Protein AF-A0A933C7S7-F1 (afdb_monomer)

Solvent-accessible surface area (backbone atoms only — not comparable to full-atom values): 8646 Å² total; per-residue (Å²): 134,89,86,82,92,78,88,88,79,88,79,90,74,80,92,66,70,63,64,61,54,51,51,51,52,52,50,52,51,53,57,56,59,66,69,71,74,75,74,76,72,81,80,53,40,56,30,44,67,48,78,43,87,49,101,72,34,36,41,37,33,45,39,28,86,48,70,56,51,89,76,57,46,77,46,73,85,45,54,35,31,44,34,37,40,34,45,54,54,70,60,28,54,69,54,38,68,68,59,82,50,100,56,39,80,46,59,49,76,49,81,53,94,60,31,29,35,42,36,40,30,38,76,56,57,49,72,49,72,47,80,46,86,47,95,78,31,42,32,45,36,31,43,37,29,95

Sequence (146 aa):
MPLNCRQPSEAKGGTIATSRVALIVAFIASLLVSCSLFSTALRFEPVALAVEERRNGFLVELLTDAAIADGAGTMIARPHWLIVTVPDTLLDTTGVATFRSPIVDSTEVHRFETVTQFSLRFTKAISSAEILRTRNNKGLTISVFF

Radius of gyration: 32.8 Å; Cα contacts (8 Å, |Δi|>4): 253; chains: 1; bounding box: 113×34×55 Å

pLDDT: mean 75.33, std 19.24, range [32.97, 95.88]

Foldseek 3Di:
DDDDDDDDDDDPDDPPVVPVVVVVVVVVVVVVVVVPPPPPPLDQWEWAWDWADDPFAIKIKTATQDQFDPDWDWDDPDQFKIKIKTFDQSHDCVNVQVDDDPFWPHWDWDGDPGIIIIITGGPGGWPDKDWDDDDPRRIIMMGTGD

Secondary structure (DSSP, 8-state):
-PPPP----------SHHHHHHHHHHHHHHHHHTTSS------PEEEEEEEEEETTEEEEEEEESSPPPTT-EEEEEETTEEEEEEE-S-EE-HHHHT--BTTEEEEEEEE-SSEEEEEEEESS---EEEEEPPTTSSEEEEEEE-

Nearest PDB structures (foldseek):
  5ds1-assembly2_C  TM=6.795E-01  e=1.492E-02  Pisum sativum
  5ds1-assembly1_A-2  TM=6.689E-01  e=1.492E-02  Pisum sativum
  1gme-assembly1_A  TM=4.506E-01  e=1.146E-02  Triticum aestivum
  5e6i-assembly3_M  TM=2.280E-01  e=1.015E+00  Homo sapiens
  8qyn-assembly1_Q  TM=4.630E-01  e=4.686E+00  Homo sapiens

Mean predicted aligned error: 14.74 Å

Structure (mmCIF, N/CA/C/O backbone):
data_AF-A0A933C7S7-F1
#
_entry.id   AF-A0A933C7S7-F1
#
loop_
_atom_site.group_PDB
_atom_site.id
_atom_site.type_symbol
_atom_site.label_atom_id
_atom_site.label_alt_id
_atom_site.label_comp_id
_atom_site.label_asym_id
_atom_site.label_entity_id
_atom_site.label_seq_id
_atom_site.pdbx_PDB_ins_code
_atom_site.Cartn_x
_atom_site.Cartn_y
_atom_site.Cartn_z
_atom_si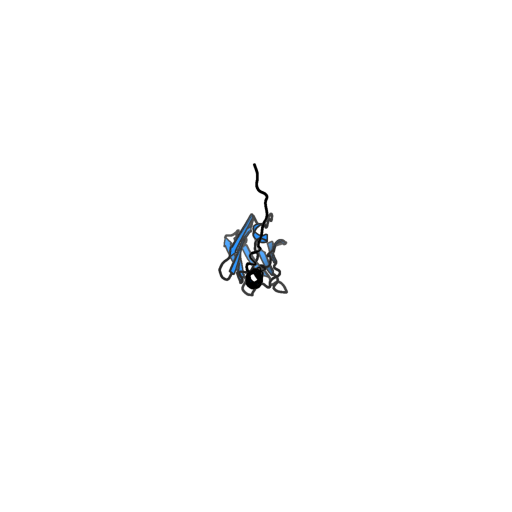te.occupancy
_atom_site.B_iso_or_equiv
_atom_site.auth_seq_id
_atom_site.auth_comp_id
_atom_site.auth_asym_id
_atom_site.auth_atom_id
_atom_site.pd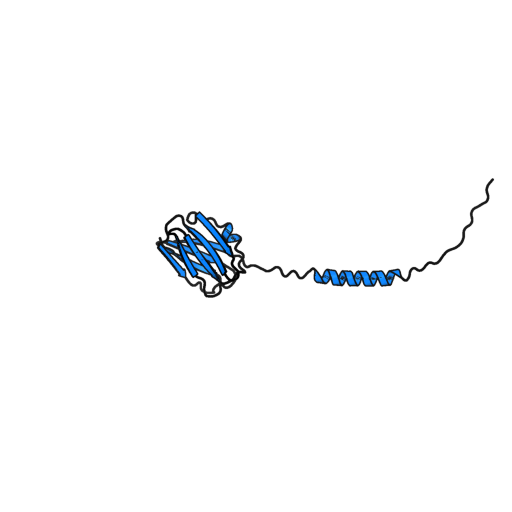bx_PDB_model_num
ATOM 1 N N . MET A 1 1 ? 96.434 20.452 -24.096 1.00 33.00 1 MET A N 1
ATOM 2 C CA . MET A 1 1 ? 95.594 21.676 -24.098 1.00 33.00 1 MET A CA 1
ATOM 3 C C . MET A 1 1 ? 94.862 21.751 -25.439 1.00 33.00 1 MET A C 1
ATOM 5 O O . MET A 1 1 ? 95.410 21.231 -26.401 1.00 33.00 1 MET A O 1
ATOM 9 N N . PRO A 1 2 ? 93.596 22.199 -25.470 1.00 40.75 2 PRO A N 1
ATOM 10 C CA . PRO A 1 2 ? 92.461 21.420 -25.985 1.00 40.75 2 PRO A CA 1
ATOM 11 C C . PRO A 1 2 ? 92.234 21.528 -27.500 1.00 40.75 2 PRO A C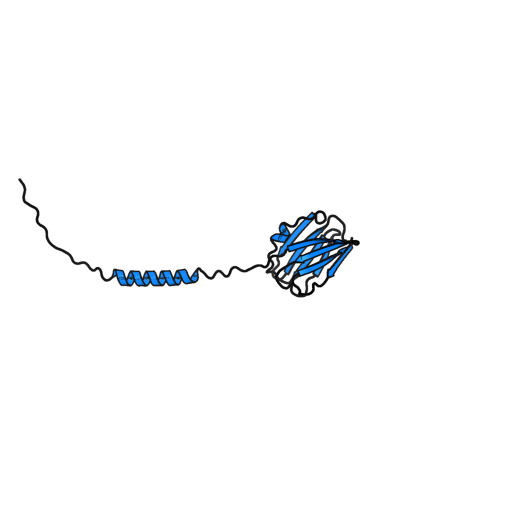 1
ATOM 13 O O . PRO A 1 2 ? 92.535 22.548 -28.112 1.00 40.75 2 PRO A O 1
ATOM 16 N N . LEU A 1 3 ? 91.651 20.470 -28.077 1.00 36.22 3 LEU A N 1
ATOM 17 C CA . LEU A 1 3 ? 91.143 20.436 -29.448 1.00 36.22 3 LEU A CA 1
ATOM 18 C C . LEU A 1 3 ? 89.618 20.581 -29.458 1.00 36.22 3 LEU A C 1
ATOM 20 O O . LEU A 1 3 ? 88.898 20.050 -28.616 1.00 36.22 3 LEU A O 1
ATOM 24 N N . ASN A 1 4 ? 89.207 21.380 -30.429 1.00 35.12 4 ASN A N 1
ATOM 25 C CA . ASN A 1 4 ? 87.949 22.073 -30.623 1.00 35.12 4 ASN A CA 1
ATOM 26 C C . ASN A 1 4 ? 86.812 21.141 -31.089 1.00 35.12 4 ASN A C 1
ATOM 28 O O . ASN A 1 4 ? 87.047 20.191 -31.834 1.00 35.12 4 ASN A O 1
ATOM 32 N N . CYS A 1 5 ? 85.576 21.459 -30.701 1.00 44.25 5 CYS A N 1
ATOM 33 C CA . CYS A 1 5 ? 84.355 20.779 -31.134 1.00 44.25 5 CYS A CA 1
ATOM 34 C C . CYS A 1 5 ? 84.048 21.026 -32.623 1.00 44.25 5 CYS A C 1
ATOM 36 O O . CYS A 1 5 ? 84.082 22.170 -33.078 1.00 44.25 5 CYS A O 1
ATOM 38 N N . ARG A 1 6 ? 83.605 19.989 -33.353 1.00 32.97 6 ARG A N 1
ATOM 39 C CA . ARG A 1 6 ? 82.702 20.146 -34.510 1.00 32.97 6 ARG A CA 1
ATOM 40 C C . ARG A 1 6 ? 81.921 18.851 -34.808 1.00 32.97 6 ARG A C 1
ATOM 42 O O . ARG A 1 6 ? 82.514 17.830 -35.131 1.00 32.97 6 ARG A O 1
ATOM 49 N N . GLN A 1 7 ? 80.591 18.930 -34.696 1.00 44.56 7 GLN A N 1
ATOM 50 C CA . GLN A 1 7 ? 79.582 18.015 -35.273 1.00 44.56 7 GLN A CA 1
ATOM 51 C C . GLN A 1 7 ? 79.737 17.922 -36.806 1.00 44.56 7 GLN A C 1
ATOM 53 O O . GLN A 1 7 ? 80.240 18.888 -37.392 1.00 44.56 7 GLN A O 1
ATOM 58 N N . PRO A 1 8 ? 79.326 16.823 -37.482 1.00 49.78 8 PRO A N 1
ATOM 59 C CA . PRO A 1 8 ? 77.906 16.520 -37.790 1.00 49.78 8 PRO A CA 1
ATOM 60 C C . PRO A 1 8 ? 77.609 14.988 -37.766 1.00 49.78 8 PRO A C 1
ATOM 62 O O . PRO A 1 8 ? 78.507 14.190 -37.554 1.00 49.78 8 PRO A O 1
ATOM 65 N N . SER A 1 9 ? 76.398 14.444 -37.896 1.00 34.31 9 SER A N 1
ATOM 66 C CA . SER A 1 9 ? 75.371 14.685 -38.909 1.00 34.31 9 SER A CA 1
ATOM 67 C C . SER A 1 9 ? 74.041 14.038 -38.501 1.00 34.31 9 SER A C 1
ATOM 69 O O . SER A 1 9 ? 73.996 13.087 -37.721 1.00 34.31 9 SER A O 1
ATOM 71 N N . GLU A 1 10 ? 72.962 14.608 -39.027 1.00 46.59 10 GLU A N 1
ATOM 72 C CA . GLU A 1 10 ? 71.574 14.204 -38.844 1.00 46.59 10 GLU A CA 1
ATOM 73 C C . GLU A 1 10 ? 71.311 12.760 -39.298 1.00 46.59 10 GLU A C 1
ATOM 75 O O . GLU A 1 10 ? 71.477 12.420 -40.469 1.00 46.59 10 GLU A O 1
ATOM 80 N N . ALA A 1 11 ? 70.774 11.935 -38.398 1.00 41.22 11 ALA A N 1
ATOM 81 C CA . ALA A 1 11 ? 70.044 10.734 -38.779 1.00 41.22 11 ALA A CA 1
ATOM 82 C C . ALA A 1 11 ? 68.550 11.080 -38.873 1.00 41.22 11 ALA A C 1
ATOM 84 O O . ALA A 1 11 ? 67.840 11.155 -37.869 1.00 41.22 11 ALA A O 1
ATOM 85 N N . LYS A 1 12 ? 68.072 11.299 -40.104 1.00 46.44 12 LYS A N 1
ATOM 86 C CA . LYS A 1 12 ? 66.645 11.315 -40.461 1.00 46.44 12 LYS A CA 1
ATOM 87 C C . LYS A 1 12 ? 66.036 9.941 -40.164 1.00 46.44 12 LYS A C 1
ATOM 89 O O . LYS A 1 12 ? 66.082 9.041 -40.997 1.00 46.44 12 LYS A O 1
ATOM 94 N N . GLY A 1 13 ? 65.461 9.789 -38.975 1.00 34.56 13 GLY A N 1
ATOM 95 C CA . GLY A 1 13 ? 64.730 8.599 -38.544 1.00 34.56 13 GLY A CA 1
ATOM 96 C C . GLY A 1 13 ? 63.219 8.828 -38.519 1.00 34.56 13 GLY A C 1
ATOM 97 O O . GLY A 1 13 ? 62.679 9.260 -37.513 1.00 34.56 13 GLY A O 1
ATOM 98 N N . GLY A 1 14 ? 62.547 8.520 -39.631 1.00 42.47 14 GLY A N 1
ATOM 99 C CA . GLY A 1 14 ? 61.213 7.900 -39.657 1.00 42.47 14 GLY A CA 1
ATOM 100 C C . GLY A 1 14 ? 60.067 8.493 -38.824 1.00 42.47 14 GLY A C 1
ATOM 101 O O . GLY A 1 14 ? 59.454 7.769 -38.047 1.00 42.47 14 GLY A O 1
ATOM 102 N N . THR A 1 15 ? 59.659 9.739 -39.068 1.00 44.25 15 THR A N 1
ATOM 103 C CA . THR A 1 15 ? 58.444 10.334 -38.467 1.00 44.25 15 THR A CA 1
ATOM 104 C C . THR A 1 15 ? 57.209 10.201 -39.372 1.00 44.25 15 THR A C 1
ATOM 106 O O . THR A 1 15 ? 56.547 11.186 -39.674 1.00 44.25 15 THR A O 1
ATOM 109 N N . ILE A 1 16 ? 56.902 9.002 -39.884 1.00 46.00 16 ILE A N 1
ATOM 110 C CA . ILE A 1 16 ? 55.698 8.790 -40.731 1.00 46.00 16 ILE A CA 1
ATOM 111 C C . ILE A 1 16 ? 54.832 7.612 -40.242 1.00 46.00 16 ILE A C 1
ATOM 113 O O . ILE A 1 16 ? 53.627 7.581 -40.487 1.00 46.00 16 ILE A O 1
ATOM 117 N N . ALA A 1 17 ? 55.384 6.680 -39.458 1.00 44.00 17 ALA A N 1
ATOM 118 C CA . ALA A 1 17 ? 54.641 5.514 -38.965 1.00 44.00 17 ALA A CA 1
ATOM 119 C C . ALA A 1 17 ? 53.724 5.805 -37.756 1.00 44.00 17 ALA A C 1
ATOM 121 O O . ALA A 1 17 ? 52.794 5.048 -37.492 1.00 44.00 17 ALA A O 1
ATOM 122 N N . THR A 1 18 ? 53.931 6.912 -37.037 1.00 52.25 18 THR A N 1
ATOM 123 C CA . THR A 1 18 ? 53.184 7.246 -35.809 1.00 52.25 18 THR A CA 1
ATOM 124 C C . THR A 1 18 ? 51.827 7.906 -36.070 1.00 52.25 18 THR A C 1
ATOM 126 O O . THR A 1 18 ? 50.922 7.786 -35.248 1.00 52.25 18 THR A O 1
ATOM 129 N N . SER A 1 19 ? 51.637 8.542 -37.232 1.00 52.66 19 SER A N 1
ATOM 130 C CA . SER A 1 19 ? 50.400 9.268 -37.567 1.00 52.66 19 SER A CA 1
ATOM 131 C C . SER A 1 19 ? 49.218 8.332 -37.852 1.00 52.66 19 SER A C 1
ATOM 133 O O . SER A 1 19 ? 48.109 8.576 -37.383 1.00 52.66 19 SER A O 1
ATOM 135 N N . ARG A 1 20 ? 49.449 7.212 -38.551 1.00 53.88 20 ARG A N 1
ATOM 136 C CA . ARG A 1 20 ? 48.386 6.240 -38.873 1.00 53.88 20 ARG A CA 1
ATOM 137 C C . ARG A 1 20 ? 47.954 5.420 -37.659 1.00 53.88 20 ARG A C 1
ATOM 139 O O . ARG A 1 20 ? 46.766 5.169 -37.492 1.00 53.88 20 ARG A O 1
ATOM 146 N N . VAL A 1 21 ? 48.899 5.053 -36.793 1.00 56.66 21 VAL A N 1
ATOM 147 C CA . VAL A 1 21 ? 48.611 4.321 -35.549 1.00 56.66 21 VAL A CA 1
ATOM 148 C C . VAL A 1 21 ? 47.828 5.204 -34.575 1.00 56.66 21 VAL A C 1
ATOM 150 O O . VAL A 1 21 ? 46.847 4.742 -34.003 1.00 56.66 21 VAL A O 1
ATOM 153 N N . ALA A 1 22 ? 48.178 6.490 -34.456 1.00 58.06 22 ALA A N 1
ATOM 154 C CA . ALA A 1 22 ? 47.427 7.441 -33.634 1.00 58.06 22 ALA A CA 1
ATOM 155 C C . ALA A 1 22 ? 45.973 7.615 -34.111 1.00 58.06 22 ALA A C 1
ATOM 157 O O . ALA A 1 22 ? 45.059 7.677 -33.294 1.00 58.06 22 ALA A O 1
ATOM 158 N N . LEU A 1 23 ? 45.750 7.634 -35.429 1.00 57.62 23 LEU A N 1
ATOM 159 C CA . LEU A 1 23 ? 44.417 7.785 -36.018 1.00 57.62 23 LEU A CA 1
ATOM 160 C C . LEU A 1 23 ? 43.546 6.537 -35.797 1.00 57.62 23 LEU A C 1
ATOM 162 O O . LEU A 1 23 ? 42.369 6.657 -35.469 1.00 57.62 23 LEU A O 1
ATOM 166 N N . ILE A 1 24 ? 44.138 5.342 -35.891 1.00 60.25 24 ILE A N 1
ATOM 167 C CA . ILE A 1 24 ? 43.454 4.071 -35.603 1.00 60.25 24 ILE A CA 1
ATOM 168 C C . ILE A 1 24 ? 43.102 3.964 -34.113 1.00 60.25 24 ILE A C 1
ATOM 170 O O . ILE A 1 24 ? 41.975 3.608 -33.778 1.00 60.25 24 ILE A O 1
ATOM 174 N N . VAL A 1 25 ? 44.024 4.323 -33.214 1.00 59.91 25 VAL A N 1
ATOM 175 C CA . VAL A 1 25 ? 43.767 4.321 -31.763 1.00 59.91 25 VAL A CA 1
ATOM 176 C C . VAL A 1 25 ? 42.684 5.340 -31.395 1.00 59.91 25 VAL A C 1
ATOM 178 O O . VAL A 1 25 ? 41.793 5.016 -30.613 1.00 59.91 25 VAL A O 1
ATOM 181 N N . ALA A 1 26 ? 42.694 6.530 -32.002 1.00 59.75 26 ALA A N 1
ATOM 182 C CA . ALA A 1 26 ? 41.648 7.532 -31.800 1.00 59.75 26 ALA A CA 1
ATOM 183 C C . ALA A 1 26 ? 40.279 7.054 -32.315 1.00 59.75 26 ALA A C 1
ATOM 185 O O . ALA A 1 26 ? 39.265 7.268 -31.651 1.00 59.75 26 ALA A O 1
ATOM 186 N N . PHE A 1 27 ? 40.234 6.358 -33.455 1.00 59.84 27 PHE A N 1
ATOM 187 C CA . PHE A 1 27 ? 38.998 5.803 -34.012 1.00 59.84 27 PHE A CA 1
ATOM 188 C C . PHE A 1 27 ? 38.428 4.673 -33.141 1.00 59.84 27 PHE A C 1
ATOM 190 O O . PHE A 1 27 ? 37.237 4.675 -32.837 1.00 59.84 27 PHE A O 1
ATOM 197 N N . ILE A 1 28 ? 39.278 3.762 -32.655 1.00 59.44 28 ILE A N 1
ATOM 198 C CA . ILE A 1 28 ? 38.880 2.684 -31.734 1.00 59.44 28 ILE A CA 1
ATOM 199 C C . ILE A 1 28 ? 38.412 3.256 -30.388 1.00 59.44 28 ILE A C 1
ATOM 201 O O . ILE A 1 28 ? 37.384 2.824 -29.871 1.00 59.44 28 ILE A O 1
ATOM 205 N N . ALA A 1 29 ? 39.099 4.268 -29.848 1.00 57.50 29 ALA A N 1
ATOM 206 C CA . ALA A 1 29 ? 38.657 4.969 -28.641 1.00 57.50 29 ALA A CA 1
ATOM 207 C C . ALA A 1 29 ? 37.298 5.663 -28.847 1.00 57.50 29 ALA A C 1
ATOM 209 O O . ALA A 1 29 ? 36.434 5.583 -27.981 1.00 57.50 29 ALA A O 1
ATOM 210 N N . SER A 1 30 ? 37.068 6.269 -30.015 1.00 57.06 30 SER A N 1
ATOM 211 C CA . SER A 1 30 ? 35.786 6.905 -30.361 1.00 57.06 30 SER A CA 1
ATOM 212 C C . SER A 1 30 ? 34.643 5.884 -30.480 1.00 57.06 30 SER A C 1
ATOM 214 O O . SER A 1 30 ? 33.527 6.138 -30.025 1.00 57.06 30 SER A O 1
ATOM 216 N N . LEU A 1 31 ? 34.924 4.700 -31.035 1.00 52.69 31 LEU A N 1
ATOM 217 C CA . LEU A 1 31 ? 33.971 3.588 -31.124 1.00 52.69 31 LEU A CA 1
ATOM 218 C C . LEU A 1 31 ? 33.647 2.974 -29.753 1.00 52.69 31 LEU A C 1
ATOM 220 O O . LEU A 1 31 ? 32.489 2.661 -29.487 1.00 52.69 31 LEU A O 1
ATOM 224 N N . LEU A 1 32 ? 34.637 2.853 -28.863 1.00 51.84 32 LEU A N 1
ATOM 225 C CA . LEU A 1 32 ? 34.445 2.333 -27.503 1.00 51.84 32 LEU A CA 1
ATOM 226 C C . LEU A 1 32 ? 33.701 3.324 -26.594 1.00 51.84 32 LEU A C 1
ATOM 228 O O . LEU A 1 32 ? 32.854 2.904 -25.807 1.00 51.84 32 LEU A O 1
ATOM 232 N N . VAL A 1 33 ? 33.942 4.632 -26.741 1.00 52.59 33 VAL A N 1
ATOM 233 C CA . VAL A 1 33 ? 33.197 5.691 -26.027 1.00 52.59 33 VAL A CA 1
ATOM 234 C C . VAL A 1 33 ? 31.731 5.756 -26.478 1.00 52.59 33 VAL A C 1
ATOM 236 O O . VAL A 1 33 ? 30.856 6.140 -25.707 1.00 52.59 33 VAL A O 1
ATOM 239 N N . SER A 1 34 ? 31.429 5.313 -27.700 1.00 49.03 34 SER A N 1
ATOM 240 C CA . SER A 1 34 ? 30.054 5.286 -28.214 1.00 49.03 34 SER A CA 1
ATOM 241 C C . SER A 1 34 ? 29.209 4.131 -27.649 1.00 49.03 34 SER A C 1
ATOM 243 O O . SER A 1 34 ? 27.986 4.175 -27.751 1.00 49.03 34 SER A O 1
ATOM 245 N N . CYS A 1 35 ? 29.823 3.119 -27.020 1.00 52.47 35 CYS A N 1
ATOM 246 C CA . CYS A 1 35 ? 29.102 2.012 -26.373 1.00 52.47 35 CYS A CA 1
ATOM 247 C C . CYS A 1 35 ? 28.821 2.234 -24.877 1.00 52.47 35 CYS A C 1
ATOM 249 O O . CYS A 1 35 ? 28.080 1.453 -24.287 1.00 52.47 35 CYS A O 1
ATOM 251 N N . SER A 1 36 ? 29.374 3.276 -24.245 1.00 48.06 36 SER A N 1
ATOM 252 C CA . SER A 1 36 ? 29.210 3.520 -22.801 1.00 48.06 36 SER A CA 1
ATOM 253 C C . SER A 1 36 ? 28.075 4.487 -22.437 1.00 48.06 36 SER A C 1
ATOM 255 O O . SER A 1 36 ? 27.861 4.751 -21.256 1.00 48.06 36 SER A O 1
ATOM 257 N N . LEU A 1 37 ? 27.323 5.001 -23.418 1.00 48.78 37 LEU A N 1
ATOM 258 C CA . LEU A 1 37 ? 26.303 6.042 -23.203 1.00 48.78 37 LEU A CA 1
ATOM 259 C C . LEU A 1 37 ? 24.845 5.573 -23.310 1.00 48.78 37 LEU A C 1
ATOM 261 O O . LEU A 1 37 ? 23.941 6.375 -23.095 1.00 48.78 37 LEU A O 1
ATOM 265 N N . PHE A 1 38 ? 24.588 4.290 -23.568 1.00 44.91 38 PHE A N 1
ATOM 266 C CA . PHE A 1 38 ? 23.229 3.734 -23.586 1.00 44.91 38 PHE A CA 1
ATOM 267 C C . PHE A 1 38 ? 22.980 2.781 -22.414 1.00 44.91 38 PHE A C 1
ATOM 269 O O . PHE A 1 38 ? 22.479 1.674 -22.572 1.00 44.91 38 PHE A O 1
ATOM 276 N N . SER A 1 39 ? 23.269 3.238 -21.197 1.00 42.19 39 SER A N 1
ATOM 277 C CA . SER A 1 39 ? 22.504 2.754 -20.048 1.00 42.19 39 SER A CA 1
ATOM 278 C C . SER A 1 39 ? 21.156 3.463 -20.100 1.00 42.19 39 SER A C 1
ATOM 280 O O . SER A 1 39 ? 21.006 4.554 -19.553 1.00 42.19 39 SER A O 1
ATOM 282 N N . THR A 1 40 ? 20.175 2.890 -20.801 1.00 44.03 40 THR A N 1
ATOM 283 C CA . THR A 1 40 ? 18.770 3.253 -20.587 1.00 44.03 40 THR A CA 1
ATOM 284 C C . THR A 1 40 ? 18.493 3.051 -19.106 1.00 44.03 40 THR A C 1
ATOM 286 O O . THR A 1 40 ? 18.346 1.919 -18.649 1.00 44.03 40 THR A O 1
ATOM 289 N N . ALA A 1 41 ? 18.498 4.142 -18.341 1.00 47.06 41 ALA A N 1
ATOM 290 C CA . ALA A 1 41 ? 18.020 4.132 -16.975 1.00 47.06 41 ALA A CA 1
ATOM 291 C C . AL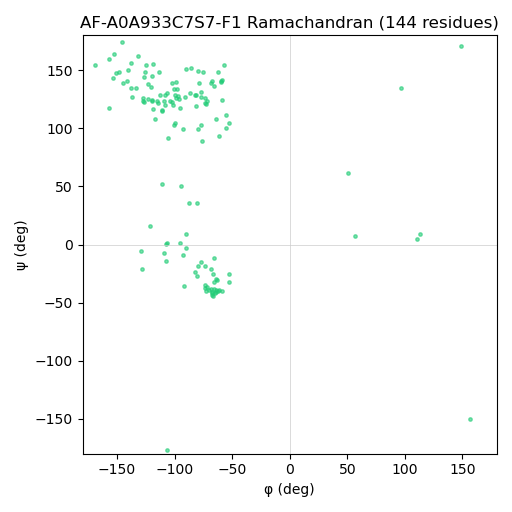A A 1 41 ? 16.591 3.592 -17.036 1.00 47.06 41 ALA A C 1
ATOM 293 O O . ALA A 1 41 ? 15.721 4.229 -17.632 1.00 47.06 41 ALA A O 1
ATOM 294 N N . LEU A 1 42 ? 16.382 2.388 -16.500 1.00 53.00 42 LEU A N 1
ATOM 295 C CA . LEU A 1 42 ? 15.053 1.861 -16.228 1.00 53.00 42 LEU A CA 1
ATOM 296 C C . LEU A 1 42 ? 14.347 2.926 -15.388 1.00 53.00 42 LEU A C 1
ATOM 298 O O . LEU A 1 42 ? 14.705 3.157 -14.234 1.00 53.00 42 LEU A O 1
ATOM 302 N N . ARG A 1 43 ? 13.433 3.666 -16.018 1.00 54.25 43 ARG A N 1
ATOM 303 C CA . ARG A 1 43 ? 12.611 4.654 -15.332 1.00 54.25 43 ARG A CA 1
ATOM 304 C C . ARG A 1 43 ? 11.543 3.867 -14.596 1.00 54.25 43 ARG A C 1
ATOM 306 O O . ARG A 1 43 ? 10.629 3.343 -15.219 1.00 54.25 43 ARG A O 1
ATOM 313 N N . PHE A 1 44 ? 11.732 3.721 -13.294 1.00 60.03 44 PHE A N 1
ATOM 314 C CA . PHE A 1 44 ? 10.699 3.215 -12.408 1.00 60.03 44 PHE A CA 1
ATOM 315 C C . PHE A 1 44 ? 9.779 4.385 -12.060 1.00 60.03 44 PHE A C 1
ATOM 317 O O . PHE A 1 44 ? 10.264 5.455 -11.689 1.00 60.03 44 PHE A O 1
ATOM 324 N N . GLU A 1 45 ? 8.474 4.201 -12.228 1.00 69.12 45 GLU A N 1
ATOM 325 C CA . GLU A 1 45 ? 7.492 5.253 -11.953 1.00 69.12 45 GLU A CA 1
ATOM 326 C C . GLU A 1 45 ? 7.204 5.301 -10.443 1.00 69.12 45 GLU A C 1
ATOM 328 O O . GLU A 1 45 ? 6.927 4.251 -9.845 1.00 69.12 45 GLU A O 1
ATOM 333 N N . PRO A 1 46 ? 7.283 6.478 -9.797 1.00 74.56 46 PRO A N 1
ATOM 334 C CA . PRO A 1 46 ? 7.115 6.601 -8.356 1.00 74.56 46 PRO A CA 1
ATOM 335 C C . PRO A 1 46 ? 5.697 6.239 -7.928 1.00 74.56 46 PRO A C 1
ATOM 337 O O . PRO A 1 46 ? 4.708 6.658 -8.531 1.00 74.56 46 PRO A O 1
ATOM 340 N N . VAL A 1 47 ? 5.608 5.472 -6.843 1.00 84.31 47 VAL A N 1
ATOM 341 C CA . VAL A 1 47 ? 4.361 5.205 -6.131 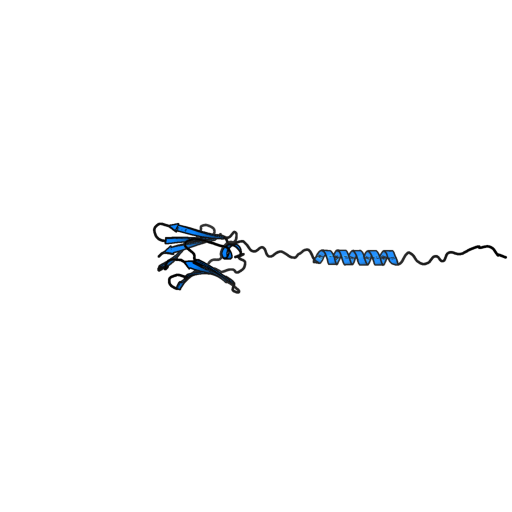1.00 84.31 47 VAL A CA 1
ATOM 342 C C . VAL A 1 47 ? 4.308 6.082 -4.890 1.00 84.31 47 VAL A C 1
ATOM 344 O O . VAL A 1 47 ? 5.155 5.978 -3.997 1.00 84.31 47 VAL A O 1
ATOM 347 N N . ALA A 1 48 ? 3.282 6.921 -4.814 1.00 86.06 48 ALA A N 1
ATOM 348 C CA . ALA A 1 48 ? 2.932 7.662 -3.616 1.00 86.06 48 ALA A CA 1
ATOM 349 C C . ALA A 1 48 ? 1.793 6.951 -2.879 1.00 86.06 48 ALA A C 1
ATOM 351 O O . ALA A 1 48 ? 0.852 6.451 -3.490 1.00 86.06 48 ALA A O 1
ATOM 352 N N . LEU A 1 49 ? 1.887 6.918 -1.553 1.00 89.81 49 LEU A N 1
ATOM 353 C CA . LEU A 1 49 ? 0.843 6.403 -0.679 1.00 89.81 49 LEU A CA 1
ATOM 354 C C . LEU A 1 49 ? 0.188 7.579 0.047 1.00 89.81 49 LEU A C 1
ATOM 356 O O . LEU A 1 49 ? 0.882 8.390 0.662 1.00 89.81 49 LEU A O 1
ATOM 360 N N . ALA A 1 50 ? -1.136 7.651 -0.001 1.00 90.00 50 ALA A N 1
ATOM 361 C CA . ALA A 1 50 ? -1.934 8.583 0.782 1.00 90.00 50 ALA A CA 1
ATOM 362 C C . ALA A 1 50 ? -2.995 7.817 1.573 1.00 90.00 50 ALA A C 1
ATOM 364 O O . ALA A 1 50 ? -3.474 6.769 1.142 1.00 90.00 50 ALA A O 1
ATOM 365 N N . VAL A 1 51 ? -3.349 8.326 2.753 1.00 91.81 51 VAL A N 1
ATOM 366 C CA . VAL A 1 51 ? -4.447 7.776 3.549 1.00 91.81 51 VAL A CA 1
ATOM 367 C C .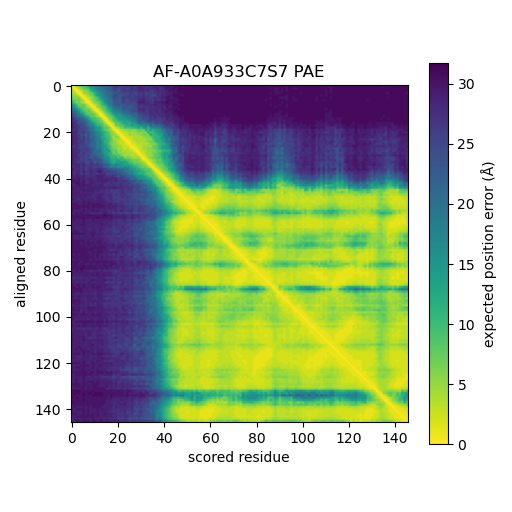 VAL A 1 51 ? -5.276 8.921 4.102 1.00 91.81 51 VAL A C 1
ATOM 369 O O . VAL A 1 51 ? -4.740 9.819 4.750 1.00 91.81 51 VAL A O 1
ATOM 372 N N . GLU A 1 52 ? -6.579 8.874 3.857 1.00 90.56 52 GLU A N 1
ATOM 373 C CA . GLU A 1 52 ? -7.523 9.916 4.235 1.00 90.56 52 GLU A CA 1
ATOM 374 C C . GLU A 1 52 ? -8.644 9.357 5.114 1.00 90.56 52 GLU A C 1
ATOM 376 O O . GLU A 1 52 ? -9.188 8.284 4.855 1.00 90.56 52 GLU A O 1
ATOM 381 N N . GLU A 1 53 ? -9.017 10.097 6.156 1.00 88.94 53 GLU A N 1
ATOM 382 C CA . GLU A 1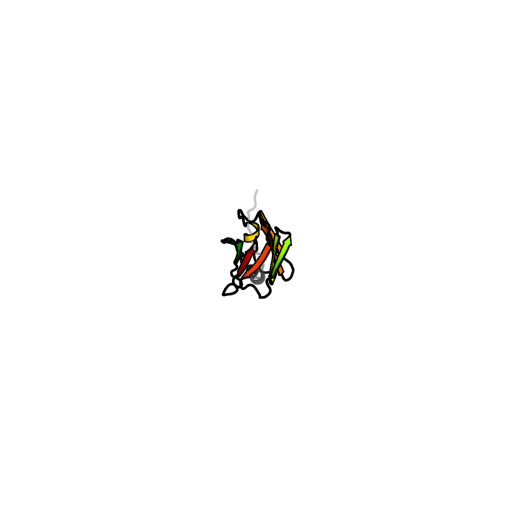 53 ? -10.124 9.731 7.037 1.00 88.94 53 GLU A CA 1
ATOM 383 C C . GLU A 1 53 ? -11.488 10.055 6.421 1.00 88.94 53 GLU A C 1
ATOM 385 O O . GLU A 1 53 ? -11.717 11.086 5.774 1.00 88.94 53 GLU A O 1
ATOM 390 N N . ARG A 1 54 ? -12.419 9.122 6.612 1.00 88.56 54 ARG A N 1
ATOM 391 C CA . ARG A 1 54 ? -13.809 9.199 6.170 1.00 88.56 54 ARG A CA 1
ATOM 392 C C . ARG A 1 54 ? -14.717 8.824 7.333 1.00 88.56 54 ARG A C 1
ATOM 394 O O . ARG A 1 54 ? -14.304 8.178 8.286 1.00 88.56 54 ARG A O 1
ATOM 401 N N . ARG A 1 55 ? -16.001 9.189 7.232 1.00 81.94 55 ARG A N 1
ATOM 402 C CA . ARG A 1 55 ? -16.986 8.965 8.309 1.00 81.94 55 ARG A CA 1
ATOM 403 C C . ARG A 1 55 ? -17.048 7.516 8.813 1.00 81.94 55 ARG A C 1
ATOM 405 O O . ARG A 1 55 ? -17.315 7.321 9.989 1.00 81.94 55 ARG A O 1
ATOM 412 N N . ASN A 1 56 ? -16.796 6.537 7.939 1.00 81.69 56 ASN A N 1
ATOM 413 C CA . ASN A 1 56 ? -16.937 5.109 8.241 1.00 81.69 56 ASN A CA 1
ATOM 414 C C . ASN A 1 56 ? -15.627 4.317 8.058 1.00 81.69 56 ASN A C 1
ATOM 416 O O . ASN A 1 56 ? -15.675 3.097 7.932 1.00 81.69 56 ASN A O 1
ATOM 420 N N . GLY A 1 57 ? -14.469 4.981 7.986 1.00 90.00 57 GLY A N 1
ATOM 421 C CA . GLY A 1 57 ? -13.201 4.292 7.755 1.00 90.00 57 GLY A CA 1
ATOM 422 C C . GLY A 1 57 ? -12.119 5.176 7.152 1.00 90.00 57 GLY A C 1
ATOM 423 O O . GLY A 1 57 ? -12.113 6.388 7.358 1.00 90.00 57 GLY A O 1
ATOM 424 N N . PHE A 1 58 ? -11.218 4.574 6.381 1.00 92.00 58 PHE A N 1
ATOM 425 C CA . PHE A 1 58 ? -10.170 5.294 5.661 1.00 92.00 58 PHE A CA 1
ATOM 426 C C . PHE A 1 58 ? -10.205 4.980 4.177 1.00 92.00 58 PHE A C 1
ATOM 428 O O . PHE A 1 58 ? -10.646 3.915 3.746 1.00 92.00 58 PHE A O 1
ATOM 435 N N . LEU A 1 59 ? -9.701 5.925 3.404 1.00 92.44 59 LEU A N 1
ATOM 436 C CA . LEU A 1 59 ? -9.459 5.778 1.989 1.00 92.44 59 LEU A CA 1
ATOM 437 C C . LEU A 1 59 ? -7.945 5.772 1.785 1.00 92.44 59 LEU A C 1
ATOM 439 O O . LEU A 1 59 ? -7.267 6.734 2.131 1.00 92.44 59 LEU A O 1
ATOM 443 N N . VAL A 1 60 ? -7.418 4.656 1.303 1.00 92.69 60 VAL A N 1
ATOM 444 C CA . VAL A 1 60 ? -6.002 4.470 0.989 1.00 92.69 60 VAL A CA 1
ATOM 445 C C . VAL A 1 60 ? -5.831 4.647 -0.510 1.00 92.69 60 VAL A C 1
ATOM 447 O O . VAL A 1 60 ? -6.528 3.996 -1.284 1.00 92.69 60 VAL A O 1
ATOM 450 N N . GLU A 1 61 ? -4.898 5.489 -0.928 1.00 91.06 61 GLU A N 1
ATOM 451 C CA . GLU A 1 61 ? -4.595 5.710 -2.338 1.00 91.06 61 GLU A CA 1
ATOM 452 C C . GLU A 1 61 ? -3.145 5.347 -2.623 1.00 91.06 61 GLU A C 1
ATOM 454 O O . GLU A 1 61 ? -2.224 5.873 -1.998 1.00 91.06 61 GLU A O 1
ATOM 459 N N . LEU A 1 62 ? -2.953 4.451 -3.586 1.00 89.38 62 LEU A N 1
ATOM 460 C CA . LEU A 1 62 ? -1.667 4.202 -4.222 1.00 89.38 62 LEU A CA 1
ATOM 461 C C . LEU A 1 62 ? -1.678 4.952 -5.548 1.00 89.38 62 LEU A C 1
ATOM 463 O O . LEU A 1 62 ? -2.348 4.535 -6.490 1.00 89.38 62 LEU A O 1
ATOM 467 N N . LEU A 1 63 ? -0.978 6.075 -5.606 1.00 86.81 63 LEU A N 1
ATOM 468 C CA . LEU A 1 63 ? -0.899 6.933 -6.781 1.00 86.81 63 LEU A CA 1
ATOM 469 C C . LEU A 1 63 ? 0.377 6.614 -7.546 1.00 86.81 63 LEU A C 1
ATOM 471 O O . LEU A 1 63 ? 1.446 6.512 -6.947 1.00 86.81 63 LEU A O 1
ATOM 475 N N . THR A 1 64 ? 0.271 6.468 -8.859 1.00 84.12 64 THR A N 1
ATOM 476 C CA . THR A 1 64 ? 1.421 6.241 -9.734 1.00 84.12 64 THR A CA 1
ATOM 477 C C . THR A 1 64 ? 1.163 6.874 -11.092 1.00 84.12 64 THR A C 1
ATOM 479 O O . THR A 1 64 ? 0.025 6.955 -11.551 1.00 84.12 64 THR A O 1
ATOM 482 N N . ASP A 1 65 ? 2.221 7.335 -11.746 1.00 77.88 65 ASP A N 1
ATOM 483 C CA . ASP A 1 65 ? 2.123 7.874 -13.100 1.00 77.88 65 ASP A CA 1
ATOM 484 C C . ASP A 1 65 ? 1.917 6.765 -14.153 1.00 77.88 65 ASP A C 1
ATOM 486 O O . ASP A 1 65 ? 1.402 7.034 -15.248 1.00 77.88 65 ASP A O 1
ATOM 490 N N . ALA A 1 66 ? 2.226 5.508 -13.797 1.00 77.50 66 ALA A N 1
ATOM 491 C CA . ALA A 1 66 ? 1.959 4.320 -14.601 1.00 77.50 66 ALA A CA 1
ATOM 492 C C . ALA A 1 66 ? 0.500 3.854 -14.486 1.00 77.50 66 ALA A C 1
ATOM 494 O O . ALA A 1 66 ? -0.152 3.984 -13.452 1.00 77.50 66 ALA A O 1
ATOM 495 N N . ALA A 1 67 ? -0.019 3.245 -15.553 1.00 78.44 67 ALA A N 1
ATOM 496 C CA . ALA A 1 67 ? -1.284 2.533 -15.462 1.00 78.44 67 ALA A CA 1
ATOM 497 C C . ALA A 1 67 ? -1.078 1.234 -14.672 1.00 78.44 67 ALA A C 1
ATOM 499 O O . ALA A 1 67 ? -0.263 0.399 -15.056 1.00 78.44 67 ALA A O 1
ATOM 500 N N . ILE A 1 68 ? -1.841 1.046 -13.600 1.00 79.50 68 ILE A N 1
ATOM 501 C CA . ILE A 1 68 ? -1.893 -0.222 -12.880 1.00 79.50 68 ILE A CA 1
ATOM 502 C C . ILE A 1 68 ? -2.678 -1.221 -13.733 1.00 79.50 68 ILE A C 1
ATOM 504 O O . ILE A 1 68 ? -3.809 -0.943 -14.147 1.00 79.50 68 ILE A O 1
ATOM 508 N N . ALA A 1 69 ? -2.066 -2.374 -14.005 1.00 74.00 69 ALA A N 1
ATOM 509 C CA . ALA A 1 69 ? -2.716 -3.4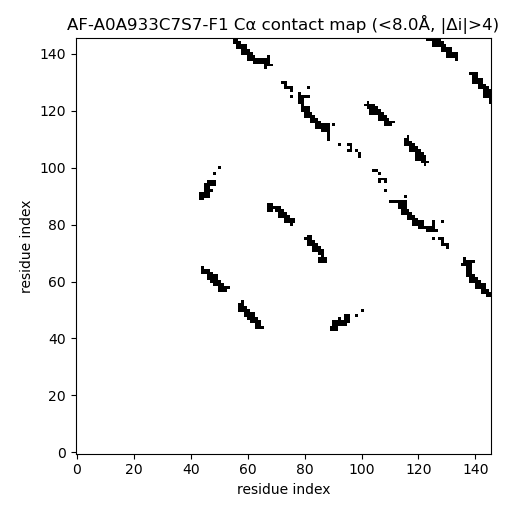56 -14.727 1.00 74.00 69 ALA A CA 1
ATOM 510 C C . ALA A 1 69 ? -3.937 -3.982 -13.953 1.00 74.00 69 ALA A C 1
ATOM 512 O O . ALA A 1 69 ? -3.970 -3.993 -12.718 1.00 74.00 69 ALA A O 1
ATOM 513 N N . ASP A 1 70 ? -4.948 -4.443 -14.688 1.00 76.31 70 ASP A N 1
ATOM 514 C CA . ASP A 1 70 ? -6.106 -5.091 -14.078 1.00 76.31 70 ASP A CA 1
ATOM 515 C C . ASP A 1 70 ? -5.662 -6.327 -13.277 1.00 76.31 70 ASP A C 1
ATOM 517 O O . ASP A 1 70 ? -4.784 -7.080 -13.697 1.00 76.31 70 ASP A O 1
ATOM 521 N N . GLY A 1 71 ? -6.291 -6.551 -12.120 1.00 82.31 71 GLY A N 1
ATOM 522 C CA . GLY A 1 71 ? -5.985 -7.690 -11.245 1.00 82.31 71 GLY A CA 1
ATOM 523 C C . GLY A 1 71 ? -5.352 -7.327 -9.903 1.00 82.31 71 GLY A C 1
ATOM 524 O O . GLY A 1 71 ? -4.935 -8.223 -9.172 1.00 82.31 71 GLY A O 1
ATOM 525 N N . ALA A 1 72 ? -5.299 -6.040 -9.549 1.00 88.81 72 ALA A N 1
ATOM 526 C CA . ALA A 1 72 ? -4.980 -5.651 -8.183 1.00 88.81 72 ALA A CA 1
ATOM 527 C C . ALA A 1 72 ? -5.998 -6.239 -7.189 1.00 88.81 72 ALA A C 1
ATOM 529 O O . ALA A 1 72 ? -7.200 -6.291 -7.465 1.00 88.81 72 ALA A O 1
ATOM 530 N N . GLY A 1 73 ? -5.510 -6.679 -6.033 1.00 90.25 73 GLY A N 1
ATOM 531 C CA . GLY A 1 73 ? -6.305 -7.355 -5.011 1.00 90.25 73 GLY A CA 1
ATOM 532 C C . GLY A 1 73 ? -5.965 -6.882 -3.604 1.00 90.25 73 GLY A C 1
ATOM 533 O O . GLY A 1 73 ? -4.862 -6.400 -3.345 1.00 90.25 73 GLY A O 1
ATOM 534 N N . THR A 1 74 ? -6.914 -7.035 -2.686 1.00 92.75 74 THR A N 1
ATOM 535 C CA . THR A 1 74 ? -6.739 -6.756 -1.257 1.00 92.75 74 THR A CA 1
ATOM 536 C C . THR A 1 74 ? -6.981 -8.015 -0.436 1.00 92.75 74 THR A C 1
ATOM 538 O O . THR A 1 74 ? -7.834 -8.841 -0.756 1.00 92.75 74 THR A O 1
ATOM 541 N N . MET A 1 75 ? -6.228 -8.162 0.648 1.00 94.44 75 MET A N 1
ATOM 542 C CA . MET A 1 75 ? -6.394 -9.234 1.622 1.00 94.44 75 MET A CA 1
ATOM 543 C C . MET A 1 75 ? -6.177 -8.689 3.029 1.00 94.44 75 MET A C 1
ATOM 545 O O . MET A 1 75 ? -5.267 -7.898 3.264 1.00 94.44 75 MET A O 1
ATOM 549 N N . ILE A 1 76 ? -6.981 -9.158 3.981 1.00 93.44 76 ILE A N 1
ATOM 550 C CA . ILE A 1 76 ? -6.797 -8.870 5.404 1.00 93.44 76 ILE A CA 1
ATOM 551 C C . ILE A 1 76 ? -6.121 -10.089 6.032 1.00 93.44 76 ILE A C 1
ATOM 553 O O . ILE A 1 76 ? -6.753 -11.121 6.240 1.00 93.44 76 ILE A O 1
ATOM 557 N N . ALA A 1 77 ? -4.815 -10.002 6.290 1.00 85.31 77 ALA A N 1
ATOM 558 C CA . ALA A 1 77 ? -4.040 -11.138 6.808 1.00 85.31 77 ALA A CA 1
ATOM 559 C C . ALA A 1 77 ? -4.207 -11.328 8.326 1.00 85.31 77 ALA A C 1
ATOM 561 O O . ALA A 1 77 ? -4.044 -12.426 8.858 1.00 85.31 77 ALA A O 1
ATOM 562 N N . ARG A 1 78 ? -4.505 -10.236 9.034 1.00 85.50 78 ARG A N 1
ATOM 563 C CA . ARG A 1 78 ? -4.783 -10.148 10.476 1.00 85.50 78 ARG A CA 1
ATOM 564 C C . ARG A 1 78 ? -5.697 -8.945 10.692 1.00 85.50 78 ARG A C 1
ATOM 566 O O . ARG A 1 78 ? -5.686 -8.068 9.831 1.00 85.50 78 ARG A O 1
ATOM 573 N N . PRO A 1 79 ? -6.373 -8.808 11.849 1.00 88.06 79 PRO A N 1
ATOM 574 C CA . PRO A 1 79 ? -7.279 -7.686 12.071 1.00 88.06 79 PRO A CA 1
ATOM 575 C C . PRO A 1 79 ? -6.639 -6.319 11.815 1.00 88.06 79 PRO A C 1
ATOM 577 O O . PRO A 1 79 ? -7.339 -5.406 11.462 1.00 88.06 79 PRO A O 1
ATOM 580 N N . HIS A 1 80 ? -5.321 -6.150 11.916 1.00 93.75 80 HIS A N 1
ATOM 581 C CA . HIS A 1 80 ? -4.669 -4.847 11.729 1.00 93.75 80 HIS A CA 1
ATOM 582 C C . HIS A 1 80 ? -3.892 -4.714 10.414 1.00 93.75 80 HIS A C 1
ATOM 584 O O . HIS A 1 80 ? -3.253 -3.692 10.203 1.00 93.75 80 HIS A O 1
ATOM 590 N N . TRP A 1 81 ? -3.879 -5.735 9.555 1.00 95.50 81 TRP A N 1
ATOM 591 C CA . TRP A 1 81 ? -3.011 -5.770 8.376 1.00 95.50 81 TRP A CA 1
ATOM 592 C C . TRP A 1 81 ? -3.821 -5.838 7.092 1.00 95.50 81 TRP A C 1
ATOM 594 O O . TRP A 1 81 ? -4.483 -6.845 6.830 1.00 95.50 81 TRP A O 1
ATOM 604 N N . LEU A 1 82 ? -3.692 -4.796 6.276 1.00 95.88 82 LEU A N 1
ATOM 605 C CA . LEU A 1 82 ? -4.144 -4.778 4.893 1.00 95.88 82 LEU A CA 1
ATOM 606 C C . LEU A 1 82 ? -2.966 -5.106 3.983 1.00 95.88 82 LEU A C 1
ATOM 608 O O . LEU A 1 82 ? -1.947 -4.425 4.026 1.00 95.88 82 LEU A O 1
ATOM 612 N N . ILE A 1 83 ? -3.121 -6.114 3.137 1.00 95.44 83 ILE A N 1
ATOM 613 C CA . ILE A 1 83 ? -2.169 -6.444 2.082 1.00 95.44 83 ILE A CA 1
ATOM 614 C C . ILE A 1 83 ? -2.813 -6.092 0.752 1.00 95.44 83 ILE A C 1
ATOM 616 O O . ILE A 1 83 ? -3.888 -6.592 0.423 1.00 95.44 83 ILE A O 1
ATOM 620 N N . VAL A 1 84 ? -2.146 -5.241 -0.013 1.00 93.81 84 VAL A N 1
ATOM 621 C CA . VAL A 1 84 ? -2.536 -4.849 -1.363 1.00 93.81 84 VAL A CA 1
ATOM 622 C C . VAL A 1 84 ? -1.558 -5.496 -2.325 1.00 93.81 84 VAL A C 1
ATOM 624 O O . VAL A 1 84 ? -0.359 -5.250 -2.240 1.00 93.81 84 VAL A O 1
ATOM 627 N N . THR A 1 85 ? -2.052 -6.329 -3.231 1.00 93.44 85 THR A N 1
ATOM 628 C CA . THR A 1 85 ? -1.240 -6.945 -4.284 1.00 93.44 85 THR A CA 1
ATOM 629 C C . THR A 1 85 ? -1.522 -6.229 -5.588 1.00 93.44 85 THR A C 1
ATOM 631 O O . THR A 1 85 ? -2.673 -6.161 -6.012 1.00 93.44 85 THR A O 1
ATOM 634 N N . VAL A 1 86 ? -0.480 -5.703 -6.218 1.00 90.38 86 VAL A N 1
ATOM 635 C CA . VAL A 1 86 ? -0.554 -5.004 -7.498 1.00 90.38 86 VAL A CA 1
ATOM 636 C C . VAL A 1 86 ? 0.212 -5.826 -8.539 1.00 90.38 86 VAL A C 1
ATOM 638 O O . VAL A 1 86 ? 1.390 -6.114 -8.313 1.00 90.38 86 VAL A O 1
ATOM 641 N N . PRO A 1 87 ? -0.428 -6.256 -9.640 1.00 87.38 87 PRO A N 1
ATOM 642 C CA . PRO A 1 87 ? 0.282 -6.847 -10.766 1.00 87.38 87 PRO A CA 1
ATOM 643 C C . PRO A 1 87 ? 1.147 -5.780 -11.439 1.00 87.38 87 PRO A C 1
ATOM 645 O O . PRO A 1 87 ? 0.691 -4.650 -11.590 1.00 87.38 87 PRO A O 1
ATOM 648 N N . ASP A 1 88 ? 2.355 -6.175 -11.851 1.00 76.50 88 ASP A N 1
ATOM 649 C CA . ASP A 1 88 ? 3.473 -5.330 -12.309 1.00 76.50 88 ASP A CA 1
ATOM 650 C C . ASP A 1 88 ? 4.518 -5.013 -11.212 1.00 76.50 88 ASP A C 1
ATOM 652 O O . ASP A 1 88 ? 4.222 -4.712 -10.049 1.00 76.50 88 ASP A O 1
ATOM 656 N N . THR A 1 89 ? 5.786 -5.151 -11.593 1.00 67.88 89 THR A N 1
ATOM 657 C CA . THR A 1 89 ? 6.971 -5.078 -10.726 1.00 67.88 89 THR A CA 1
ATOM 658 C C . THR A 1 89 ? 7.809 -3.831 -10.957 1.00 67.88 89 THR A C 1
ATOM 660 O O . THR A 1 89 ? 8.722 -3.556 -10.174 1.00 67.88 89 THR A O 1
ATOM 663 N N . LEU A 1 90 ? 7.489 -3.042 -11.987 1.00 77.56 90 LEU A N 1
ATOM 664 C CA . LEU A 1 90 ? 8.238 -1.841 -12.366 1.00 77.56 90 LEU A CA 1
ATOM 665 C C . LEU A 1 90 ? 7.770 -0.574 -11.628 1.00 77.56 90 LEU A C 1
ATOM 667 O O . LEU A 1 90 ? 7.800 0.528 -12.172 1.00 77.56 90 LEU A O 1
ATOM 671 N N . LEU A 1 91 ? 7.377 -0.723 -10.364 1.00 82.69 91 LEU A N 1
ATOM 672 C CA . LEU A 1 91 ? 6.953 0.376 -9.501 1.00 82.69 91 LEU A CA 1
ATOM 673 C C . LEU A 1 91 ? 8.109 0.846 -8.608 1.00 82.69 91 LEU A C 1
ATOM 675 O O . LEU A 1 91 ? 8.712 0.045 -7.882 1.00 82.69 91 LEU A O 1
ATOM 679 N N . ASP A 1 92 ? 8.398 2.149 -8.598 1.00 85.44 92 ASP A N 1
ATOM 680 C CA . ASP A 1 92 ? 9.298 2.732 -7.603 1.00 85.44 92 ASP A CA 1
ATOM 681 C C . ASP A 1 92 ? 8.554 2.953 -6.284 1.00 85.44 92 ASP A C 1
ATOM 683 O O . ASP A 1 92 ? 7.830 3.920 -6.066 1.00 85.44 92 ASP A O 1
ATOM 687 N N . THR A 1 93 ? 8.765 2.021 -5.365 1.00 85.81 93 THR A N 1
ATOM 688 C CA . THR A 1 93 ? 8.126 2.005 -4.047 1.00 85.81 93 THR A CA 1
ATOM 689 C C . THR A 1 93 ? 8.910 2.754 -2.969 1.00 85.81 93 THR A C 1
ATOM 691 O O . THR A 1 93 ? 8.570 2.643 -1.788 1.00 85.81 93 THR A O 1
ATOM 694 N N . THR A 1 94 ? 9.962 3.495 -3.333 1.00 83.19 94 THR A N 1
ATOM 695 C CA . THR A 1 94 ? 10.825 4.194 -2.365 1.00 83.19 94 THR A CA 1
ATOM 696 C C . THR A 1 94 ? 10.026 5.182 -1.510 1.00 83.19 94 THR A C 1
ATOM 698 O O . THR A 1 94 ? 10.203 5.223 -0.292 1.00 83.19 94 THR A O 1
ATOM 701 N N . GLY A 1 95 ? 9.069 5.897 -2.112 1.00 78.75 95 GLY A N 1
ATOM 702 C CA . GLY A 1 95 ? 8.188 6.828 -1.396 1.00 78.75 95 GLY A CA 1
ATOM 703 C C . GLY A 1 95 ? 7.288 6.154 -0.352 1.00 78.75 95 GLY A C 1
ATOM 704 O O . GLY A 1 95 ? 7.006 6.735 0.698 1.00 78.75 95 GLY A O 1
ATOM 705 N N . VAL A 1 96 ? 6.897 4.897 -0.586 1.00 84.56 96 VAL A N 1
ATOM 706 C CA . VAL A 1 96 ? 6.009 4.140 0.311 1.00 84.56 96 VAL A CA 1
ATOM 707 C C . VAL A 1 96 ? 6.724 3.698 1.590 1.00 84.56 96 VAL A C 1
ATOM 709 O O . VAL A 1 96 ? 6.129 3.716 2.669 1.00 84.56 96 VAL A O 1
ATOM 712 N N . ALA A 1 97 ? 8.013 3.359 1.509 1.00 77.12 97 ALA A N 1
ATOM 713 C CA . ALA A 1 97 ? 8.814 2.993 2.684 1.00 77.12 97 ALA A CA 1
ATOM 714 C C . ALA A 1 97 ? 8.978 4.168 3.672 1.00 77.12 97 ALA A C 1
ATOM 716 O O . ALA A 1 97 ? 9.096 3.985 4.888 1.00 77.12 97 ALA A O 1
ATOM 717 N N . THR A 1 98 ? 8.961 5.396 3.154 1.00 80.94 98 THR A N 1
ATOM 718 C CA . THR A 1 98 ? 9.058 6.623 3.955 1.00 80.94 98 THR A CA 1
ATOM 719 C C . THR A 1 98 ? 7.710 7.177 4.407 1.00 80.94 98 THR A C 1
ATOM 721 O O . THR A 1 98 ? 7.682 8.154 5.152 1.00 80.94 98 THR A O 1
ATOM 724 N N . PHE A 1 99 ? 6.596 6.565 3.995 1.00 86.81 99 PHE A N 1
ATOM 725 C CA . PHE A 1 99 ? 5.259 7.020 4.360 1.00 86.81 99 PHE A CA 1
ATOM 726 C C . PHE A 1 99 ? 5.057 7.016 5.882 1.00 86.81 99 PHE A C 1
ATOM 728 O O . PHE A 1 99 ? 5.512 6.115 6.595 1.00 86.81 99 PHE A O 1
ATOM 735 N N . ARG A 1 100 ? 4.375 8.045 6.391 1.00 86.00 100 ARG A N 1
ATOM 736 C CA . ARG A 1 100 ? 4.027 8.200 7.806 1.00 86.00 100 ARG A CA 1
ATOM 737 C C . ARG A 1 100 ? 2.597 8.702 7.915 1.00 86.00 100 ARG A C 1
ATOM 739 O O . ARG A 1 100 ? 2.218 9.640 7.221 1.00 86.00 100 ARG A O 1
ATOM 746 N N . SER A 1 101 ? 1.825 8.096 8.807 1.00 87.38 101 SER A N 1
ATOM 747 C CA . SER A 1 101 ? 0.450 8.496 9.088 1.00 87.38 101 SER A CA 1
ATOM 748 C C . SER A 1 101 ? 0.077 8.101 10.519 1.00 87.38 101 SER A C 1
ATOM 750 O O . SER A 1 101 ? 0.502 7.040 10.966 1.00 87.38 101 SER A O 1
ATOM 752 N N . PRO A 1 102 ? -0.718 8.898 11.257 1.00 88.19 102 PRO A N 1
ATOM 753 C CA . PRO A 1 102 ? -1.115 8.572 12.634 1.00 88.19 102 PRO A CA 1
ATOM 754 C C . PRO A 1 102 ? -2.008 7.324 12.752 1.00 88.19 102 PRO A C 1
ATOM 756 O O . PRO A 1 102 ? -2.260 6.844 13.852 1.00 88.19 102 PRO A O 1
ATOM 759 N N . ILE A 1 103 ? -2.517 6.817 11.630 1.00 90.69 103 ILE A N 1
ATOM 760 C CA . ILE A 1 103 ? -3.423 5.662 11.550 1.00 90.69 103 ILE A CA 1
ATOM 761 C C . ILE A 1 103 ? -2.748 4.410 10.986 1.00 90.69 103 ILE A C 1
ATOM 763 O O . ILE A 1 103 ? -3.302 3.321 11.126 1.00 90.69 103 ILE A O 1
ATOM 767 N N . VAL A 1 104 ? -1.567 4.552 10.374 1.00 92.69 104 VAL A N 1
ATOM 768 C CA . VAL A 1 104 ? -0.771 3.445 9.831 1.00 92.69 104 VAL A CA 1
ATOM 769 C C . VAL A 1 104 ? 0.554 3.393 10.584 1.00 92.69 104 VAL A C 1
ATOM 771 O O . VAL A 1 104 ? 1.415 4.247 10.391 1.00 92.69 104 VAL A O 1
ATOM 774 N N . ASP A 1 105 ? 0.711 2.375 11.427 1.00 92.62 105 ASP A N 1
ATOM 775 C CA . ASP A 1 105 ? 1.895 2.161 12.266 1.00 92.62 105 ASP A CA 1
ATOM 776 C C . ASP A 1 105 ? 3.134 1.828 11.432 1.00 92.62 105 ASP A C 1
ATOM 778 O O . ASP A 1 105 ? 4.242 2.282 11.720 1.00 92.62 105 ASP A O 1
ATOM 782 N N . SER A 1 106 ? 2.952 0.990 10.411 1.00 92.31 106 SER A N 1
ATOM 783 C CA . SER A 1 106 ? 4.043 0.502 9.575 1.00 92.31 106 SER A CA 1
ATOM 784 C C . SER A 1 106 ? 3.575 0.182 8.165 1.00 92.31 106 SER A C 1
ATOM 786 O O . SER A 1 106 ? 2.455 -0.292 7.953 1.00 92.31 106 SER A O 1
ATOM 788 N N . THR A 1 107 ? 4.474 0.393 7.210 1.00 93.44 107 THR A N 1
ATOM 789 C CA . THR A 1 107 ? 4.329 -0.025 5.819 1.00 93.44 107 THR A CA 1
ATOM 790 C C . THR A 1 107 ? 5.468 -0.969 5.458 1.00 93.44 107 THR A C 1
ATOM 792 O O . THR A 1 107 ? 6.626 -0.719 5.790 1.00 93.44 107 THR A O 1
ATOM 795 N N . GLU A 1 108 ? 5.144 -2.063 4.780 1.00 93.06 108 GLU A N 1
ATOM 796 C CA . GLU A 1 108 ? 6.124 -3.006 4.244 1.00 93.06 108 GLU A CA 1
ATOM 797 C C . GLU A 1 108 ? 5.854 -3.196 2.755 1.00 93.06 108 GLU A C 1
ATOM 799 O O . GLU A 1 108 ? 4.705 -3.178 2.309 1.00 93.06 108 GLU A O 1
ATOM 804 N N . VAL A 1 109 ? 6.921 -3.357 1.977 1.00 92.31 109 VAL A N 1
ATOM 805 C CA . VAL A 1 109 ? 6.821 -3.576 0.537 1.00 92.31 109 VAL A CA 1
ATOM 806 C C . VAL A 1 109 ? 7.616 -4.812 0.164 1.00 92.31 109 VAL A C 1
ATOM 808 O O . VAL A 1 109 ? 8.811 -4.896 0.450 1.00 92.31 109 VAL A O 1
ATOM 811 N N . HIS A 1 110 ? 6.962 -5.743 -0.521 1.00 91.62 110 HIS A N 1
ATOM 812 C CA . HIS A 1 110 ? 7.587 -6.950 -1.045 1.00 91.62 110 HIS A CA 1
ATOM 813 C C . HIS A 1 110 ? 7.436 -6.984 -2.560 1.00 91.62 110 HIS A C 1
ATOM 815 O O . HIS A 1 110 ? 6.325 -6.928 -3.084 1.00 91.62 110 HIS A O 1
ATOM 821 N N . ARG A 1 111 ? 8.558 -7.082 -3.273 1.00 89.56 111 ARG A N 1
ATOM 822 C CA . ARG A 1 111 ? 8.567 -7.265 -4.727 1.00 89.56 111 ARG A CA 1
ATOM 823 C C . ARG A 1 111 ? 8.784 -8.737 -5.046 1.00 89.56 111 ARG A C 1
ATOM 825 O O . ARG A 1 111 ? 9.753 -9.334 -4.580 1.00 89.56 111 ARG A O 1
ATOM 832 N N . PHE A 1 112 ? 7.881 -9.294 -5.838 1.00 89.56 112 PHE A N 1
ATOM 833 C CA . PHE A 1 112 ? 7.993 -10.621 -6.432 1.00 89.56 112 PHE A CA 1
ATOM 834 C C . PHE A 1 112 ? 8.297 -10.475 -7.924 1.00 89.56 112 PHE A C 1
ATOM 836 O O . PHE A 1 112 ? 8.477 -9.367 -8.415 1.00 89.56 112 PHE A O 1
ATOM 843 N N . GLU A 1 113 ? 8.366 -11.587 -8.651 1.00 86.88 113 GLU A N 1
ATOM 844 C CA . GLU A 1 113 ? 8.699 -11.590 -10.081 1.00 86.88 113 GLU A CA 1
ATOM 845 C C . GLU A 1 113 ? 7.640 -10.904 -10.960 1.00 86.88 113 GLU A C 1
ATOM 847 O O . GLU A 1 113 ? 7.983 -10.270 -11.955 1.00 86.88 113 GLU A O 1
ATOM 852 N N . THR A 1 114 ? 6.360 -10.981 -10.579 1.00 87.56 114 THR A N 1
ATOM 853 C CA . THR A 1 114 ? 5.230 -10.464 -11.380 1.00 87.56 114 THR A CA 1
ATOM 854 C C . THR A 1 114 ? 4.277 -9.550 -10.611 1.00 87.56 114 THR A C 1
ATOM 856 O O . THR A 1 114 ? 3.361 -8.975 -11.201 1.00 87.56 114 THR A O 1
ATOM 859 N N . VAL A 1 115 ? 4.475 -9.403 -9.300 1.00 91.19 115 VAL A N 1
ATOM 860 C CA . VAL A 1 115 ? 3.594 -8.619 -8.429 1.00 91.19 115 VAL A CA 1
ATOM 861 C C . VAL A 1 115 ? 4.389 -7.836 -7.392 1.00 91.19 115 VAL A C 1
ATOM 863 O O . VAL A 1 115 ? 5.432 -8.283 -6.909 1.00 91.19 115 VAL A O 1
ATOM 866 N N . THR A 1 116 ? 3.845 -6.694 -6.994 1.00 91.19 116 THR A N 1
ATOM 867 C CA . THR A 1 116 ? 4.312 -5.906 -5.853 1.00 91.19 116 THR A CA 1
ATOM 868 C C . THR A 1 116 ? 3.251 -5.936 -4.761 1.00 91.19 116 THR A C 1
ATOM 870 O O . THR A 1 116 ? 2.079 -5.661 -5.015 1.00 91.19 116 THR A O 1
ATOM 873 N N . GLN A 1 117 ? 3.647 -6.277 -3.539 1.00 93.62 117 GLN A N 1
ATOM 874 C CA . GLN A 1 117 ? 2.772 -6.269 -2.374 1.00 93.62 117 GLN A CA 1
ATOM 875 C C . GLN A 1 117 ? 3.091 -5.093 -1.462 1.00 93.62 117 GLN A C 1
ATOM 877 O O . GLN A 1 117 ? 4.244 -4.888 -1.085 1.00 93.62 117 GLN A O 1
ATOM 882 N N . PHE A 1 118 ? 2.049 -4.365 -1.080 1.00 93.44 118 PHE A N 1
ATOM 883 C CA . PHE A 1 118 ? 2.082 -3.304 -0.086 1.00 93.44 118 PHE A CA 1
ATOM 884 C C . PHE A 1 118 ? 1.314 -3.777 1.144 1.00 93.44 118 PHE A C 1
ATOM 886 O O . PHE A 1 118 ? 0.103 -3.988 1.084 1.00 93.44 118 PHE A O 1
ATOM 893 N N . SER A 1 119 ? 2.008 -3.939 2.261 1.00 94.81 119 SER A N 1
ATOM 894 C CA . SER A 1 119 ? 1.408 -4.305 3.539 1.00 94.81 119 SER A CA 1
ATOM 895 C C . SER A 1 119 ? 1.315 -3.062 4.413 1.00 94.81 119 SER A C 1
ATOM 897 O O . SER A 1 119 ? 2.324 -2.419 4.695 1.00 94.81 119 SER A O 1
ATOM 899 N N . LEU A 1 120 ? 0.109 -2.719 4.852 1.00 95.12 120 LEU A N 1
ATOM 900 C CA . LEU A 1 120 ? -0.160 -1.592 5.735 1.00 95.12 120 LEU A CA 1
ATOM 901 C C . LEU A 1 120 ? -0.698 -2.114 7.061 1.00 95.12 120 LEU A C 1
ATOM 903 O O . LEU A 1 120 ? -1.720 -2.809 7.098 1.00 95.12 120 LEU A O 1
ATOM 907 N N . ARG A 1 121 ? -0.028 -1.751 8.152 1.00 94.88 121 ARG A N 1
ATOM 908 C CA . ARG A 1 121 ? -0.495 -2.032 9.506 1.00 94.88 121 ARG A CA 1
ATOM 909 C C . ARG A 1 121 ? -1.243 -0.831 10.059 1.00 94.88 121 ARG A C 1
ATOM 911 O O . ARG A 1 121 ? -0.645 0.221 10.250 1.00 94.88 121 ARG A O 1
ATOM 918 N N . PHE A 1 122 ? -2.519 -1.000 10.362 1.00 94.25 122 PHE A N 1
ATOM 919 C CA . PHE A 1 122 ? -3.358 0.034 10.952 1.00 94.25 122 PHE A CA 1
ATOM 920 C C . PHE A 1 122 ? -3.319 -0.008 12.480 1.00 94.25 122 PHE A C 1
ATOM 922 O O . PHE A 1 122 ? -3.189 -1.075 13.083 1.00 94.25 122 PHE A O 1
ATOM 929 N N . THR A 1 123 ? -3.512 1.154 13.103 1.00 92.88 123 THR A N 1
ATOM 930 C CA . THR A 1 123 ? -3.652 1.290 14.565 1.00 92.88 123 THR A CA 1
ATOM 931 C C . THR A 1 123 ? -4.944 0.671 15.101 1.00 92.88 123 THR A C 1
ATOM 933 O O . THR A 1 123 ? -5.046 0.364 16.288 1.00 92.88 123 THR A O 1
ATOM 936 N N . LYS A 1 124 ? -5.948 0.493 14.233 1.00 91.25 124 LYS A N 1
ATOM 937 C CA . LYS A 1 124 ? -7.259 -0.089 14.543 1.00 91.25 124 LYS A CA 1
ATOM 938 C C . LYS A 1 124 ? -7.497 -1.362 13.730 1.00 91.25 124 LYS A C 1
ATOM 940 O O . LYS A 1 124 ? -6.930 -1.534 12.653 1.00 91.25 124 LYS A O 1
ATOM 945 N N . ALA A 1 125 ? -8.360 -2.234 14.247 1.00 91.88 125 ALA A N 1
ATOM 946 C CA . ALA A 1 125 ? -8.737 -3.467 13.573 1.00 91.88 125 ALA A CA 1
ATOM 947 C C . ALA A 1 125 ? -9.675 -3.198 12.383 1.00 91.88 125 ALA A C 1
ATOM 949 O O . ALA A 1 125 ? -10.744 -2.632 12.555 1.00 91.88 125 ALA A O 1
ATOM 950 N N . ILE A 1 126 ? -9.258 -3.623 11.201 1.00 93.44 126 ILE A N 1
ATOM 951 C CA . ILE A 1 126 ? -9.954 -3.620 9.924 1.00 93.44 126 ILE A CA 1
ATOM 952 C C . ILE A 1 126 ? -10.970 -4.765 9.892 1.00 93.44 126 ILE A C 1
ATOM 954 O O . ILE A 1 126 ? -10.614 -5.932 10.085 1.00 93.44 126 ILE A O 1
ATOM 958 N N . SER A 1 127 ? -12.221 -4.439 9.584 1.00 92.06 127 SER A N 1
ATOM 959 C CA . SER A 1 127 ? -13.297 -5.407 9.358 1.00 92.06 127 SER A CA 1
ATOM 960 C C . SER A 1 127 ? -13.434 -5.798 7.888 1.00 92.06 127 SER A C 1
ATOM 962 O O . SER A 1 127 ? -13.719 -6.955 7.580 1.00 92.06 127 SER A O 1
ATOM 964 N N . SER A 1 128 ? -13.216 -4.858 6.965 1.00 93.00 128 SER A N 1
ATOM 965 C CA . SER A 1 128 ? -13.287 -5.112 5.522 1.00 93.00 128 SER A CA 1
ATOM 966 C C . SER A 1 128 ? -12.487 -4.089 4.714 1.00 93.00 128 SER A C 1
ATOM 968 O O . SER A 1 128 ? -12.169 -3.002 5.198 1.00 93.00 128 SER A O 1
ATOM 970 N N . ALA A 1 129 ? -12.143 -4.446 3.475 1.00 93.50 129 ALA A N 1
ATOM 971 C CA . ALA A 1 129 ? -11.483 -3.553 2.534 1.00 93.50 129 ALA A CA 1
ATOM 972 C C . ALA A 1 129 ? -11.965 -3.815 1.103 1.00 93.50 129 ALA A C 1
ATOM 974 O O . ALA A 1 129 ? -12.091 -4.968 0.694 1.00 93.50 129 ALA A O 1
ATOM 975 N N . GLU A 1 130 ? -12.186 -2.752 0.337 1.00 92.06 130 GLU A N 1
ATOM 976 C CA . GLU A 1 130 ? -12.691 -2.808 -1.035 1.00 92.06 130 GLU A CA 1
ATOM 977 C C . GLU A 1 130 ? -11.865 -1.904 -1.949 1.00 92.06 130 GLU A C 1
ATOM 979 O O . GLU A 1 130 ? -11.589 -0.753 -1.615 1.00 92.06 130 GLU A O 1
ATOM 984 N N . ILE A 1 131 ? -11.488 -2.411 -3.123 1.00 90.38 131 ILE A N 1
ATOM 985 C CA . ILE A 1 131 ? -10.819 -1.611 -4.150 1.00 90.38 131 ILE A CA 1
ATOM 986 C C . ILE A 1 131 ? -11.873 -0.825 -4.929 1.00 90.38 131 ILE A C 1
ATOM 988 O O . ILE A 1 131 ? -12.716 -1.399 -5.618 1.00 90.38 131 ILE A O 1
ATOM 992 N N . LEU A 1 132 ? -11.771 0.498 -4.882 1.00 86.44 132 LEU A N 1
ATOM 993 C CA . LEU A 1 132 ? -12.520 1.407 -5.732 1.00 86.44 132 LEU A CA 1
ATOM 994 C C . LEU A 1 132 ? -11.710 1.684 -7.000 1.00 86.44 132 LEU A C 1
ATOM 996 O O . LEU A 1 132 ? -10.548 2.087 -6.948 1.00 86.44 132 LEU A O 1
ATOM 1000 N N . ARG A 1 133 ? -12.325 1.480 -8.166 1.00 69.50 133 ARG A N 1
ATOM 1001 C CA . ARG A 1 133 ? -11.656 1.752 -9.442 1.00 69.50 133 ARG A CA 1
ATOM 1002 C C . ARG A 1 133 ? -11.535 3.253 -9.682 1.00 69.50 133 ARG A C 1
ATOM 1004 O O . ARG A 1 133 ? -12.536 3.959 -9.805 1.00 69.50 133 ARG A O 1
ATOM 1011 N N . THR A 1 134 ? -10.304 3.720 -9.830 1.00 62.84 134 THR A N 1
ATOM 1012 C CA . THR A 1 134 ? -9.978 5.095 -10.207 1.00 62.84 134 THR A CA 1
ATOM 1013 C C . THR A 1 134 ? -10.191 5.291 -11.706 1.00 62.84 134 THR A C 1
ATOM 1015 O O . THR A 1 134 ? -9.725 4.507 -12.536 1.00 62.84 134 THR A O 1
ATOM 1018 N N . ARG A 1 135 ? -10.897 6.362 -12.082 1.00 54.69 135 ARG A N 1
ATOM 1019 C CA . ARG A 1 135 ? -11.099 6.753 -13.483 1.00 54.69 135 ARG A CA 1
ATOM 1020 C C . ARG A 1 135 ? -9.712 7.100 -14.055 1.00 54.69 135 ARG A C 1
ATOM 1022 O O . ARG A 1 135 ? -9.158 8.116 -13.655 1.00 54.69 135 ARG A O 1
ATOM 1029 N N . ASN A 1 136 ? -9.166 6.240 -14.927 1.00 68.31 136 ASN A N 1
ATOM 1030 C CA . ASN A 1 136 ? -7.883 6.333 -15.667 1.00 68.31 136 ASN A CA 1
ATOM 1031 C C . ASN A 1 136 ? -6.760 5.352 -15.259 1.00 68.31 136 ASN A C 1
ATOM 1033 O O . ASN A 1 136 ? -5.671 5.472 -15.811 1.00 68.31 136 ASN A O 1
ATOM 1037 N N . ASN A 1 137 ? -6.978 4.396 -14.346 1.00 69.38 137 ASN A N 1
ATOM 1038 C CA . ASN A 1 137 ? -5.989 3.368 -13.945 1.00 69.38 137 ASN A CA 1
ATOM 1039 C C . ASN A 1 137 ? -4.627 3.892 -13.426 1.00 69.38 137 ASN A C 1
ATOM 1041 O O . ASN A 1 137 ? -3.733 3.096 -13.172 1.00 69.38 137 ASN A O 1
ATOM 1045 N N . LYS A 1 138 ? -4.450 5.203 -13.216 1.00 76.56 138 LYS A N 1
ATOM 1046 C CA . LYS A 1 138 ? -3.205 5.833 -12.717 1.00 76.56 138 LYS A CA 1
ATOM 1047 C C . LYS A 1 138 ? -3.044 5.743 -11.195 1.00 76.56 138 LYS A C 1
ATOM 1049 O O . LYS A 1 138 ? -2.642 6.685 -10.518 1.00 76.56 138 LYS A O 1
ATOM 1054 N N . GLY A 1 139 ? -3.496 4.638 -10.631 1.00 81.38 139 GLY A N 1
ATOM 1055 C CA . GLY A 1 139 ? -3.540 4.455 -9.196 1.00 81.38 139 GLY A CA 1
ATOM 1056 C C . GLY A 1 139 ? -4.689 3.576 -8.756 1.00 81.38 139 GLY A C 1
ATOM 1057 O O . GLY A 1 139 ? -5.578 3.232 -9.541 1.00 81.38 139 GLY A O 1
ATOM 1058 N N . LEU A 1 140 ? -4.651 3.230 -7.481 1.00 88.19 140 LEU A N 1
ATOM 1059 C CA . LEU A 1 140 ? -5.578 2.3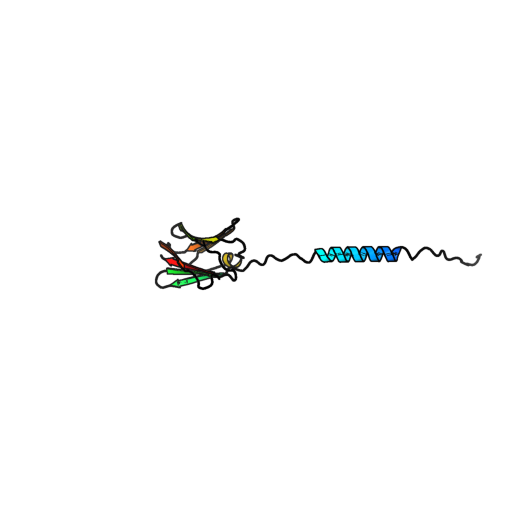33 -6.825 1.00 88.19 140 LEU A CA 1
ATOM 1060 C C . LEU A 1 140 ? -6.144 3.035 -5.596 1.00 88.19 140 LEU A C 1
ATOM 1062 O O . LEU A 1 140 ? -5.388 3.422 -4.706 1.00 88.19 140 LEU A O 1
ATOM 1066 N N . THR A 1 141 ? -7.463 3.154 -5.528 1.00 91.12 141 THR A N 1
ATOM 1067 C CA . THR A 1 141 ? -8.150 3.625 -4.329 1.00 91.12 141 THR A CA 1
ATOM 1068 C C . THR A 1 141 ? -8.711 2.424 -3.580 1.00 91.12 141 THR A C 1
ATOM 1070 O O . THR A 1 141 ? -9.329 1.545 -4.174 1.00 91.12 141 THR A O 1
ATOM 1073 N N . ILE A 1 142 ? -8.516 2.364 -2.268 1.00 93.06 142 ILE A N 1
ATOM 1074 C CA . ILE A 1 142 ? -9.008 1.287 -1.410 1.00 93.06 142 ILE A CA 1
ATOM 1075 C C . ILE A 1 142 ? -9.790 1.913 -0.266 1.00 93.06 142 ILE A C 1
ATOM 1077 O O . ILE A 1 142 ? -9.262 2.728 0.486 1.00 93.06 142 ILE A O 1
ATOM 1081 N N . SER A 1 143 ? -11.043 1.513 -0.107 1.00 93.75 143 SER A N 1
ATOM 1082 C CA . SER A 1 143 ? -11.823 1.818 1.089 1.00 93.75 143 SER A CA 1
ATOM 1083 C C . SER A 1 143 ? -11.566 0.762 2.154 1.00 93.75 143 SER A C 1
ATOM 1085 O O . SER A 1 143 ? -11.627 -0.430 1.870 1.00 93.75 143 SER A O 1
ATOM 1087 N N . VAL A 1 144 ? -11.265 1.202 3.371 1.00 94.25 144 VAL A N 1
ATOM 1088 C CA . VAL A 1 144 ? -10.930 0.366 4.528 1.00 94.25 144 VAL A CA 1
ATOM 1089 C C . VAL A 1 144 ? -11.907 0.690 5.648 1.00 94.25 144 VAL A C 1
ATOM 1091 O O . VAL A 1 144 ? -12.017 1.850 6.044 1.00 94.25 144 VAL A O 1
ATOM 1094 N N . PHE A 1 145 ? -12.591 -0.321 6.172 1.00 93.06 145 PHE A N 1
ATOM 1095 C CA . PHE A 1 145 ? -13.609 -0.188 7.215 1.00 93.06 145 PHE A CA 1
ATOM 1096 C C . PHE A 1 145 ? -13.137 -0.858 8.511 1.00 93.06 145 PHE A C 1
ATOM 1098 O O . PHE A 1 145 ? -12.396 -1.841 8.461 1.00 93.06 145 PHE A O 1
ATOM 1105 N N . PHE A 1 146 ? -13.569 -0.326 9.658 1.00 87.69 146 PHE A N 1
ATOM 1106 C CA . PHE A 1 146 ? -13.210 -0.787 11.008 1.00 87.69 146 PHE A CA 1
ATOM 1107 C C . PHE A 1 146 ? -14.442 -1.353 11.691 1.00 87.69 146 PHE A C 1
ATOM 1109 O O . PHE A 1 146 ? -15.486 -0.668 11.658 1.00 87.69 146 PHE A O 1
#